Protein AF-A0AAV6TMV3-F1 (afdb_monomer_lite)

Organism: NCBI:txid931172

pLDDT: mean 81.58, std 11.7, range [36.28, 93.38]

Foldseek 3Di:
DDPDDPPPAYPDAAPPPWDRDHYLQTDEDPQFDDSRSPDGFDWWWFALDDDPLDGDRTPPPDTGTLQLSLLERGQFTHVVTHGRDPDDLDHRQFGQDPVVSDTHGD

Structure (mmCIF, N/CA/C/O backbone):
data_AF-A0AAV6TMV3-F1
#
_entry.id   AF-A0AAV6TMV3-F1
#
loop_
_atom_site.group_PDB
_atom_site.id
_atom_site.type_symbol
_atom_site.label_atom_id
_atom_site.label_alt_id
_atom_site.label_comp_id
_atom_site.label_asym_id
_atom_site.label_entity_id
_atom_site.label_seq_id
_atom_site.pdbx_PDB_ins_code
_atom_site.Cartn_x
_atom_site.Cartn_y
_atom_site.Cartn_z
_atom_site.occupancy
_atom_site.B_iso_or_equiv
_atom_site.auth_seq_id
_atom_site.auth_comp_id
_atom_site.auth_asym_id
_atom_site.auth_atom_id
_atom_site.pdbx_PDB_model_num
ATOM 1 N N . ASN A 1 1 ? -10.238 15.081 43.023 1.00 36.28 1 ASN A N 1
ATOM 2 C CA . ASN A 1 1 ? -11.397 14.463 42.340 1.00 36.28 1 ASN A CA 1
ATOM 3 C C . ASN A 1 1 ? -11.619 15.114 40.986 1.00 36.28 1 ASN A C 1
ATOM 5 O O . ASN A 1 1 ? -12.286 16.135 40.911 1.00 36.28 1 ASN A O 1
ATOM 9 N N . GLN A 1 2 ? -10.999 14.577 39.929 1.00 43.56 2 GLN A N 1
ATOM 10 C CA . GLN A 1 2 ? -11.178 15.087 38.564 1.00 43.56 2 GLN A CA 1
ATOM 11 C C . GLN A 1 2 ? -12.524 14.614 38.011 1.00 43.56 2 GLN A C 1
ATOM 13 O O . GLN A 1 2 ? -12.661 13.519 37.470 1.00 43.56 2 GLN A O 1
ATOM 18 N N . VAL A 1 3 ? -13.521 15.468 38.205 1.00 47.53 3 VAL A N 1
ATOM 19 C CA . VAL A 1 3 ? -14.823 15.429 37.549 1.00 47.53 3 VAL A CA 1
ATOM 20 C C . VAL A 1 3 ? -14.617 15.526 36.028 1.00 47.53 3 VAL A C 1
ATOM 22 O O . VAL A 1 3 ? -14.057 16.505 35.547 1.00 47.53 3 VAL A O 1
ATOM 25 N N . GLY A 1 4 ? -15.076 14.514 35.279 1.00 43.75 4 GLY A N 1
ATOM 26 C CA . GLY A 1 4 ? -15.487 14.688 33.878 1.00 43.75 4 GLY A CA 1
ATOM 27 C C . GLY A 1 4 ? -14.479 14.389 32.759 1.00 43.75 4 GLY A C 1
ATOM 28 O O . GLY A 1 4 ? -14.313 15.206 31.860 1.00 43.75 4 GLY A O 1
ATOM 29 N N . LYS A 1 5 ? -13.882 13.188 32.701 1.00 49.75 5 LYS A N 1
ATOM 30 C CA . LYS A 1 5 ? -13.396 12.657 31.410 1.00 49.75 5 LYS A CA 1
ATOM 31 C C . LYS A 1 5 ? -14.612 12.159 30.623 1.00 49.75 5 LYS A C 1
ATOM 33 O O . LYS A 1 5 ? -15.043 11.025 30.821 1.00 49.75 5 LYS A O 1
ATOM 38 N N . ILE A 1 6 ? -15.159 12.963 29.712 1.00 58.03 6 ILE A N 1
ATOM 39 C CA . ILE A 1 6 ? -16.000 12.415 28.635 1.00 58.03 6 ILE A CA 1
ATOM 40 C C . ILE A 1 6 ? -15.034 11.681 27.698 1.00 58.03 6 ILE A C 1
ATOM 42 O O . ILE A 1 6 ? -14.457 12.242 26.770 1.00 58.03 6 ILE A O 1
ATOM 46 N N . LYS A 1 7 ? -14.730 10.435 28.066 1.00 50.91 7 LYS A 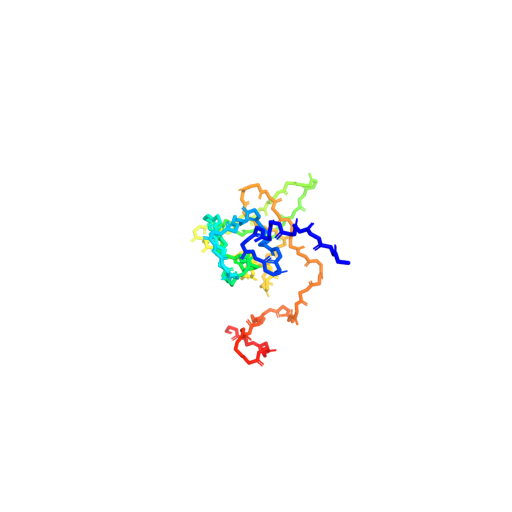N 1
ATOM 47 C CA . LYS A 1 7 ? -13.713 9.578 27.457 1.00 50.91 7 LYS A CA 1
ATOM 48 C C . LYS A 1 7 ? -14.275 9.076 26.125 1.00 50.91 7 LYS A C 1
ATOM 50 O O . LYS A 1 7 ? -14.977 8.072 26.079 1.00 50.91 7 LYS A O 1
ATOM 55 N N . GLY A 1 8 ? -14.028 9.831 25.058 1.00 54.38 8 GLY A N 1
ATOM 56 C CA . GLY A 1 8 ? -14.438 9.503 23.694 1.00 54.38 8 GLY A CA 1
ATOM 57 C C . GLY A 1 8 ? -13.820 8.191 23.200 1.00 54.38 8 GLY A C 1
ATOM 58 O O . GLY A 1 8 ? -12.739 8.179 22.626 1.00 54.38 8 GLY A O 1
ATOM 59 N N . LEU A 1 9 ? -14.552 7.106 23.437 1.00 68.88 9 LEU A N 1
ATOM 60 C CA . LEU A 1 9 ? -14.561 5.799 22.781 1.00 68.88 9 LEU A CA 1
ATOM 61 C C . LEU A 1 9 ? -13.272 4.929 22.735 1.00 68.88 9 LEU A C 1
ATOM 63 O O . LEU A 1 9 ? -13.433 3.746 22.965 1.00 68.88 9 LEU A O 1
ATOM 67 N N . CYS A 1 10 ? -12.031 5.380 22.507 1.00 76.44 10 CYS A N 1
ATOM 68 C CA . CYS A 1 10 ? -10.867 4.459 22.369 1.00 76.44 10 CYS A CA 1
ATOM 69 C C . CYS A 1 10 ? -9.775 4.746 23.411 1.00 76.44 10 CYS A C 1
ATOM 71 O O . CYS A 1 10 ? -9.467 5.910 23.671 1.00 76.44 10 CYS A O 1
ATOM 73 N N . GLN A 1 11 ? -9.169 3.708 24.006 1.00 80.69 11 GLN A N 1
ATOM 74 C CA . GLN A 1 11 ? -8.037 3.873 24.926 1.00 80.69 11 GLN A CA 1
ATOM 75 C C . GLN A 1 11 ? -6.764 4.282 24.176 1.00 80.69 11 GLN A C 1
ATOM 77 O O . GLN A 1 11 ? -6.027 5.150 24.645 1.00 80.69 11 GLN A O 1
ATOM 82 N N . GLU A 1 12 ? -6.547 3.703 22.994 1.00 85.00 12 GLU A N 1
ATOM 83 C CA . GLU A 1 12 ? -5.505 4.102 22.048 1.00 85.00 12 GLU A CA 1
ATOM 84 C C . GLU A 1 12 ? -6.124 4.728 20.787 1.00 85.00 12 GLU A C 1
ATOM 86 O O . GLU A 1 12 ? -7.161 4.263 20.312 1.00 85.00 12 GLU A O 1
ATOM 91 N N . PRO A 1 13 ? -5.503 5.759 20.187 1.00 86.00 13 PRO A N 1
ATOM 92 C CA . PRO A 1 13 ? -6.061 6.411 19.008 1.00 86.00 13 PRO A CA 1
ATOM 93 C C . PRO A 1 13 ? -6.036 5.487 17.782 1.00 86.00 13 PRO A C 1
ATOM 95 O O . PRO A 1 13 ? -5.067 4.753 17.560 1.00 86.00 13 PRO A O 1
ATOM 98 N N . CYS A 1 14 ? -7.075 5.564 16.951 1.00 90.31 14 CYS A N 1
ATOM 99 C CA . CYS A 1 14 ? -7.084 4.946 15.626 1.00 90.31 14 CYS A CA 1
ATOM 100 C C . CYS A 1 14 ? -6.049 5.634 14.713 1.00 90.31 14 CYS A C 1
ATOM 102 O O . CYS A 1 14 ? -5.888 6.853 14.754 1.00 90.31 14 CYS A O 1
ATOM 104 N N . LEU A 1 15 ? -5.345 4.858 13.895 1.00 90.81 15 LEU A N 1
ATOM 105 C CA . LEU A 1 15 ? -4.322 5.301 12.947 1.00 90.81 15 LEU A CA 1
ATOM 106 C C . LEU A 1 15 ? -4.913 5.493 11.543 1.00 90.81 15 LEU A C 1
ATOM 108 O O . LEU A 1 15 ? -6.063 5.136 11.286 1.00 90.81 15 LEU A O 1
ATOM 112 N N . ASN A 1 16 ? -4.120 6.067 10.631 1.00 90.06 16 ASN A N 1
ATOM 113 C CA . ASN A 1 16 ? -4.436 6.187 9.200 1.00 90.06 16 ASN A CA 1
ATOM 114 C C . ASN A 1 16 ? -5.828 6.790 8.899 1.00 90.06 16 ASN A C 1
ATOM 116 O O . ASN A 1 16 ? -6.524 6.365 7.979 1.00 90.06 16 ASN A O 1
ATOM 120 N N . GLY A 1 17 ? -6.256 7.771 9.702 1.00 87.19 17 GLY A N 1
ATOM 121 C CA . GLY A 1 17 ? -7.549 8.446 9.533 1.00 87.19 17 GLY A CA 1
ATOM 122 C C . GLY A 1 17 ? -8.766 7.646 10.013 1.00 87.19 17 GLY A C 1
ATOM 123 O O . GLY A 1 17 ? -9.897 8.038 9.735 1.00 87.19 17 GLY A O 1
ATOM 124 N N . GLY A 1 18 ? -8.564 6.535 10.729 1.00 90.62 18 GLY A N 1
ATOM 125 C CA . GLY A 1 18 ? -9.651 5.782 11.349 1.00 90.62 18 GLY A CA 1
ATOM 126 C C . GLY A 1 18 ? -10.411 6.609 12.392 1.00 90.62 18 GLY A C 1
ATOM 127 O O . GLY A 1 18 ? -9.828 7.421 13.112 1.00 90.62 18 GLY A O 1
ATOM 128 N N . ARG A 1 19 ? -11.723 6.383 12.505 1.00 89.56 19 ARG A N 1
ATOM 129 C CA . ARG A 1 19 ? -12.580 7.052 13.493 1.00 89.56 19 ARG A CA 1
ATOM 130 C C . ARG A 1 19 ? -12.942 6.095 14.611 1.00 89.56 19 ARG A C 1
ATOM 132 O O . ARG A 1 19 ? -13.397 4.984 14.354 1.00 89.56 19 ARG A O 1
ATOM 139 N N . CYS A 1 20 ? -12.807 6.539 15.851 1.00 89.38 20 CYS A N 1
ATOM 140 C CA . CYS A 1 20 ? -13.253 5.732 16.971 1.00 89.38 20 CYS A CA 1
ATOM 141 C C . CYS A 1 20 ? -14.792 5.682 17.015 1.00 89.38 20 CYS A C 1
ATOM 143 O O . CYS A 1 20 ? -15.447 6.725 17.008 1.00 89.38 20 CYS A O 1
ATOM 145 N N . ILE A 1 21 ? -15.361 4.472 17.016 1.00 88.19 21 ILE A N 1
ATOM 146 C CA . ILE A 1 21 ? -16.817 4.219 16.993 1.00 88.19 21 ILE A CA 1
ATOM 147 C C . ILE A 1 21 ? -17.320 3.404 18.197 1.00 88.19 21 ILE A C 1
ATOM 149 O O . ILE A 1 21 ? -18.521 3.189 18.329 1.00 88.19 21 ILE A O 1
ATOM 153 N N . GLY A 1 22 ? -16.426 2.969 19.087 1.00 81.94 22 GLY A N 1
ATOM 154 C CA . GLY A 1 22 ? -16.764 2.357 20.372 1.00 81.94 22 GLY A CA 1
ATOM 155 C C . GLY A 1 22 ? -15.514 2.062 21.211 1.00 81.94 22 GLY A C 1
ATOM 156 O O . GLY A 1 22 ? -14.416 2.310 20.712 1.00 81.94 22 GLY A O 1
ATOM 157 N N . PRO A 1 23 ? -15.679 1.509 22.432 1.00 81.25 23 PRO A N 1
ATOM 158 C CA . PRO A 1 23 ? -14.597 0.993 23.283 1.00 81.25 23 PRO A CA 1
ATOM 159 C C . PRO A 1 23 ? -13.586 0.164 22.488 1.00 81.25 23 PRO A C 1
ATOM 161 O O . PRO A 1 23 ? -13.923 -0.918 22.012 1.00 81.25 23 PRO A O 1
ATOM 164 N N . ASP A 1 24 ? -12.385 0.714 22.291 1.00 77.75 24 ASP A N 1
ATOM 165 C CA . ASP A 1 24 ? -11.278 0.120 21.518 1.00 77.75 24 ASP A CA 1
ATOM 166 C C . ASP A 1 24 ? -11.681 -0.398 20.127 1.00 77.75 24 ASP A C 1
ATOM 168 O O . ASP A 1 24 ? -11.106 -1.347 19.587 1.00 77.75 24 ASP A O 1
ATOM 172 N N . ARG A 1 25 ? -12.689 0.249 19.530 1.00 84.31 25 ARG A N 1
ATOM 173 C CA . ARG A 1 25 ? -13.236 -0.104 18.224 1.00 84.31 25 ARG A CA 1
ATOM 174 C C . ARG A 1 25 ? -13.090 1.056 17.252 1.00 84.31 25 ARG A C 1
ATOM 176 O O . ARG A 1 25 ? -13.777 2.076 17.354 1.00 84.31 25 ARG A O 1
ATOM 183 N N . CYS A 1 26 ? -12.250 0.841 16.247 1.00 90.75 26 CYS A N 1
ATOM 184 C CA . CYS A 1 26 ? -12.014 1.779 15.160 1.00 90.75 26 CYS A CA 1
ATOM 185 C C . CYS A 1 26 ? -12.815 1.414 13.902 1.00 90.75 26 CYS A C 1
ATOM 187 O O . CYS A 1 26 ? -12.847 0.262 13.474 1.00 90.75 26 CYS A O 1
ATOM 189 N N . ALA A 1 27 ? -13.439 2.415 13.285 1.00 91.06 27 ALA A N 1
ATOM 190 C CA . ALA A 1 27 ? -13.912 2.359 11.910 1.00 91.06 27 ALA A CA 1
ATOM 191 C C . ALA A 1 27 ? -12.783 2.831 10.992 1.00 91.06 27 ALA A C 1
ATOM 193 O O . ALA A 1 27 ? -12.402 4.003 11.025 1.00 91.06 27 ALA A O 1
ATOM 194 N N . CYS A 1 28 ? -12.237 1.915 10.199 1.00 93.12 28 CYS A N 1
ATOM 195 C CA . CYS A 1 28 ? -11.123 2.203 9.306 1.00 93.12 28 CYS A CA 1
ATOM 196 C C . CYS A 1 28 ? -11.597 2.755 7.966 1.00 93.12 28 CYS A C 1
ATOM 198 O O . CYS A 1 28 ? -12.638 2.354 7.444 1.00 93.12 28 CYS A O 1
ATOM 200 N N . VAL A 1 29 ? -10.799 3.656 7.400 1.00 93.38 29 VAL A N 1
ATOM 201 C CA . VAL A 1 29 ? -10.970 4.102 6.017 1.00 93.38 29 VAL A CA 1
ATOM 202 C C . VAL A 1 29 ? -10.673 2.929 5.079 1.00 93.38 29 VAL A C 1
ATOM 204 O O . VAL A 1 29 ? -9.888 2.036 5.415 1.00 93.38 29 VAL A O 1
ATOM 207 N N . TYR A 1 30 ? -11.308 2.920 3.905 1.00 90.00 30 TYR A N 1
ATOM 208 C CA . TYR A 1 30 ? -11.036 1.925 2.870 1.00 90.00 30 TYR A CA 1
ATOM 209 C C . TYR A 1 30 ? -9.528 1.805 2.612 1.00 90.00 30 TYR A C 1
ATOM 211 O O . TYR A 1 30 ? -8.837 2.812 2.451 1.00 90.00 30 TYR A O 1
ATOM 219 N N . GLY A 1 31 ? -9.024 0.570 2.598 1.00 88.06 31 GLY A N 1
ATOM 220 C CA . GLY A 1 31 ? -7.595 0.296 2.472 1.00 88.06 31 GLY A CA 1
ATOM 221 C C . GLY A 1 31 ? -6.825 0.112 3.780 1.00 88.06 31 GLY A C 1
ATOM 222 O O . GLY A 1 31 ? -5.682 -0.332 3.733 1.00 88.06 31 GLY A O 1
ATOM 223 N N . PHE A 1 32 ? -7.431 0.376 4.942 1.00 91.56 32 PHE A N 1
ATOM 224 C CA . PHE A 1 32 ? -6.807 0.140 6.247 1.00 91.56 32 PHE A CA 1
ATOM 225 C C . PHE A 1 32 ? -7.610 -0.830 7.110 1.00 91.56 32 PHE A C 1
ATOM 227 O O . PHE A 1 32 ? -8.840 -0.851 7.096 1.00 91.56 32 PHE A O 1
ATOM 234 N N . THR A 1 33 ? -6.909 -1.660 7.873 1.00 89.88 33 THR A N 1
ATOM 235 C CA . THR A 1 33 ? -7.497 -2.682 8.744 1.00 89.88 33 THR A CA 1
ATOM 236 C C . THR A 1 33 ? -6.640 -2.886 9.997 1.00 89.88 33 THR A C 1
ATOM 238 O O . THR A 1 33 ? -5.604 -2.245 10.158 1.00 89.88 33 THR A O 1
ATOM 241 N N . GLY A 1 34 ? -7.065 -3.772 10.894 1.00 88.25 34 GLY A N 1
ATOM 242 C CA . GLY A 1 34 ? -6.484 -3.937 12.229 1.00 88.25 34 GLY A CA 1
ATOM 243 C C . GLY A 1 34 ? -7.337 -3.273 13.307 1.00 88.25 34 GLY A C 1
ATOM 244 O O . GLY A 1 34 ? -8.309 -2.579 13.001 1.00 88.25 34 GLY A O 1
ATOM 245 N N . ARG A 1 35 ? -7.003 -3.506 14.582 1.00 87.62 35 ARG A N 1
ATOM 246 C CA . ARG A 1 35 ? -7.805 -2.978 15.706 1.00 87.62 35 ARG A CA 1
ATOM 247 C C . ARG A 1 35 ? -7.791 -1.455 15.743 1.00 87.62 35 ARG A C 1
ATOM 249 O O . ARG A 1 35 ? -8.773 -0.837 16.141 1.00 87.62 35 ARG A O 1
ATOM 256 N N . ARG A 1 36 ? -6.684 -0.871 15.296 1.00 89.69 36 ARG A N 1
ATOM 257 C CA . ARG A 1 36 ? -6.422 0.560 15.254 1.00 89.69 36 ARG A CA 1
ATOM 258 C C . ARG A 1 36 ? -6.217 1.059 13.825 1.00 89.69 36 ARG A C 1
ATOM 260 O O . ARG A 1 36 ? -5.711 2.159 13.664 1.00 89.69 36 ARG A O 1
ATOM 267 N N . CYS A 1 37 ? -6.612 0.312 12.791 1.00 92.06 37 CYS A N 1
ATOM 268 C CA . CYS A 1 37 ? -6.386 0.677 11.383 1.00 92.06 37 CYS A CA 1
ATOM 269 C C . CYS A 1 37 ? -4.899 0.812 11.006 1.00 92.06 37 CYS A C 1
ATOM 271 O O . CYS A 1 37 ? -4.536 1.570 10.111 1.00 92.06 37 CYS A O 1
ATOM 273 N N . GLU A 1 38 ? -4.031 0.090 11.706 1.00 88.56 38 GLU A N 1
ATOM 274 C CA . GLU A 1 38 ? -2.578 0.102 11.559 1.00 88.56 38 GLU A CA 1
ATOM 275 C C . GLU A 1 38 ? -2.084 -0.578 10.274 1.00 88.56 38 GLU A C 1
ATOM 277 O O . GLU A 1 38 ? -0.994 -0.270 9.795 1.00 88.56 38 GLU A O 1
ATOM 282 N N . ARG A 1 39 ? -2.873 -1.495 9.703 1.00 86.31 39 ARG A N 1
ATOM 283 C CA . ARG A 1 39 ? -2.454 -2.343 8.585 1.00 86.31 39 ARG A CA 1
ATOM 284 C C . ARG A 1 39 ? -2.993 -1.816 7.261 1.00 86.31 39 ARG A C 1
ATOM 286 O O . ARG A 1 39 ? -4.201 -1.820 7.034 1.00 86.31 39 ARG A O 1
ATOM 293 N N . ASP A 1 40 ? -2.082 -1.419 6.383 1.00 88.25 40 ASP A N 1
ATOM 294 C CA . ASP A 1 40 ? -2.374 -0.973 5.020 1.00 88.25 40 ASP A CA 1
ATOM 295 C C . ASP A 1 40 ? -2.550 -2.190 4.094 1.00 88.25 40 ASP A C 1
ATOM 297 O O . ASP A 1 40 ? -1.611 -2.955 3.872 1.00 88.25 40 ASP A O 1
ATOM 301 N N . TYR A 1 41 ? -3.766 -2.394 3.585 1.00 88.06 41 TYR A N 1
ATOM 302 C CA . TYR A 1 41 ? -4.084 -3.414 2.580 1.00 88.06 41 TYR A CA 1
ATOM 303 C C . TYR A 1 41 ? -4.439 -2.804 1.224 1.00 88.06 41 TYR A C 1
ATOM 305 O O . TYR A 1 41 ? -4.896 -3.529 0.338 1.00 88.06 41 TYR A O 1
ATOM 313 N N . ARG A 1 42 ? -4.243 -1.491 1.036 1.00 90.44 42 ARG A N 1
ATOM 314 C CA . ARG A 1 42 ? -4.493 -0.859 -0.258 1.00 90.44 42 ARG A CA 1
ATOM 315 C C . ARG A 1 42 ? -3.695 -1.590 -1.333 1.00 90.44 42 ARG A C 1
ATOM 317 O O . ARG A 1 42 ? -2.531 -1.947 -1.139 1.00 90.44 42 ARG A O 1
ATOM 324 N N . THR A 1 43 ? -4.340 -1.813 -2.468 1.00 89.31 43 THR A N 1
ATOM 325 C CA . THR A 1 43 ? -3.753 -2.440 -3.650 1.00 89.31 43 THR A CA 1
ATOM 326 C C . THR A 1 43 ? -3.560 -1.377 -4.727 1.00 89.31 43 THR A C 1
ATOM 328 O O . THR A 1 43 ? -4.353 -0.446 -4.851 1.00 89.31 43 THR A O 1
ATOM 331 N N . GLY A 1 44 ? -2.446 -1.449 -5.448 1.00 90.25 44 GLY A N 1
ATOM 332 C CA . GLY A 1 44 ? -2.046 -0.387 -6.363 1.00 90.25 44 GLY A CA 1
ATOM 333 C C . GLY A 1 44 ? -0.887 -0.784 -7.275 1.00 90.25 44 GLY A C 1
ATOM 334 O O . GLY A 1 44 ? -0.340 -1.885 -7.142 1.00 90.25 44 GLY A O 1
ATOM 335 N N . PRO A 1 45 ? -0.525 0.100 -8.220 1.00 90.56 45 PRO A N 1
ATOM 336 C CA . PRO A 1 45 ? 0.590 -0.120 -9.128 1.00 90.56 45 PRO A CA 1
ATOM 337 C C . PRO A 1 45 ? 1.920 -0.147 -8.375 1.00 90.56 45 PRO A C 1
ATOM 339 O O . PRO A 1 45 ? 2.185 0.704 -7.527 1.00 90.56 45 PRO A O 1
ATOM 342 N N . CYS A 1 46 ? 2.773 -1.110 -8.716 1.00 90.75 46 CYS A N 1
ATOM 343 C CA . CYS A 1 46 ? 4.138 -1.180 -8.208 1.00 90.75 46 CYS A CA 1
ATOM 344 C C . CYS A 1 46 ? 5.120 -0.578 -9.210 1.00 90.75 46 CYS A C 1
ATOM 346 O O . CYS A 1 46 ? 5.046 -0.873 -10.405 1.00 90.75 46 CYS A O 1
ATOM 348 N N . PHE A 1 47 ? 6.060 0.230 -8.727 1.00 91.88 47 PHE A N 1
ATOM 349 C CA . PHE A 1 47 ? 7.056 0.906 -9.547 1.00 91.88 47 PHE A CA 1
ATOM 350 C C . PHE A 1 47 ? 8.457 0.449 -9.180 1.00 91.88 47 PHE A C 1
ATOM 352 O O . PHE A 1 47 ? 8.856 0.465 -8.015 1.00 91.88 47 PHE A O 1
ATOM 359 N N . ARG A 1 48 ? 9.235 0.088 -10.201 1.00 90.19 48 ARG A N 1
ATOM 360 C CA . ARG A 1 48 ? 10.620 -0.372 -10.034 1.00 90.19 48 ARG A CA 1
A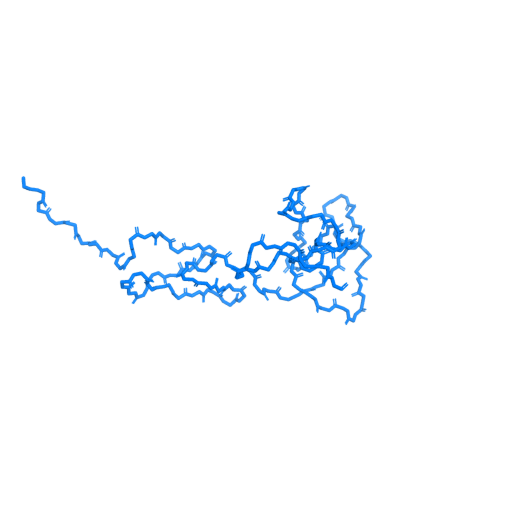TOM 361 C C . ARG A 1 48 ? 11.655 0.755 -10.078 1.00 90.19 48 ARG A C 1
ATOM 363 O O . ARG A 1 48 ? 12.834 0.507 -9.845 1.00 90.19 48 ARG A O 1
ATOM 370 N N . ARG A 1 49 ? 11.248 1.983 -10.431 1.00 89.06 49 ARG A N 1
ATOM 371 C CA . ARG A 1 49 ? 12.117 3.169 -10.508 1.00 89.06 49 ARG A CA 1
ATOM 372 C C . ARG A 1 49 ? 11.387 4.411 -9.998 1.00 89.06 49 ARG A C 1
ATOM 374 O O . ARG A 1 49 ? 10.197 4.580 -10.233 1.00 89.06 49 ARG A O 1
ATOM 381 N N . VAL A 1 50 ? 12.131 5.316 -9.369 1.00 89.00 50 VAL A N 1
ATOM 382 C CA . VAL A 1 50 ? 11.678 6.676 -9.046 1.00 89.00 50 VAL A CA 1
ATOM 383 C C . VAL A 1 50 ? 12.657 7.656 -9.687 1.00 89.00 50 VAL A C 1
ATOM 385 O O . VAL A 1 50 ? 13.869 7.474 -9.588 1.00 89.00 50 VAL A O 1
ATOM 388 N N . ARG A 1 51 ? 12.144 8.680 -10.375 1.00 86.94 51 ARG A N 1
ATOM 389 C CA . ARG A 1 51 ? 12.929 9.771 -10.973 1.00 86.94 51 ARG A CA 1
ATOM 390 C C . ARG A 1 51 ? 12.303 11.105 -10.580 1.00 86.94 51 ARG A C 1
ATOM 392 O O . ARG A 1 51 ? 11.157 11.343 -10.928 1.00 86.94 51 ARG A O 1
ATOM 399 N N . ASN A 1 52 ? 13.045 11.973 -9.886 1.00 78.56 52 ASN A N 1
ATOM 400 C CA . ASN A 1 52 ? 12.591 13.314 -9.481 1.00 78.56 52 ASN A CA 1
ATOM 401 C C . ASN A 1 52 ? 11.185 13.329 -8.843 1.00 78.56 52 ASN A C 1
ATOM 403 O O . ASN A 1 52 ? 10.344 14.110 -9.265 1.00 78.56 52 ASN A O 1
ATOM 407 N N . GLN A 1 53 ? 10.918 12.452 -7.863 1.00 76.50 53 GLN A N 1
ATOM 408 C CA . GLN A 1 53 ? 9.600 12.280 -7.207 1.00 76.50 53 GLN A CA 1
ATOM 409 C C . GLN A 1 53 ? 8.498 11.653 -8.089 1.00 76.50 53 GLN A C 1
ATOM 411 O O . GLN A 1 53 ? 7.398 11.400 -7.605 1.00 76.50 53 GLN A O 1
ATOM 416 N N . PHE A 1 54 ? 8.783 11.329 -9.354 1.00 84.31 54 PHE A N 1
ATOM 417 C CA . PHE A 1 54 ? 7.863 10.609 -10.230 1.00 84.31 54 PHE A CA 1
ATOM 418 C C . PHE A 1 54 ? 8.149 9.107 -10.227 1.00 84.31 54 PHE A C 1
ATOM 420 O O . PHE A 1 54 ? 9.273 8.650 -10.461 1.00 84.31 54 PHE A O 1
ATOM 427 N N . CYS A 1 55 ? 7.096 8.334 -9.991 1.00 87.19 55 CYS A N 1
ATOM 428 C CA . CYS A 1 55 ? 7.083 6.886 -10.110 1.00 87.19 55 CYS A CA 1
ATOM 429 C C . CYS A 1 55 ? 7.181 6.469 -11.585 1.00 87.19 55 CYS A C 1
ATOM 431 O O . CYS A 1 55 ? 6.379 6.897 -12.413 1.00 87.19 55 CYS A O 1
ATOM 433 N N . ALA A 1 56 ? 8.157 5.625 -11.923 1.00 86.25 56 ALA A N 1
ATOM 434 C CA . ALA A 1 56 ? 8.404 5.164 -13.285 1.00 86.25 56 ALA A CA 1
ATOM 435 C C . ALA A 1 56 ? 8.654 3.650 -13.340 1.00 86.25 56 ALA A C 1
ATOM 437 O O . ALA A 1 56 ? 9.080 3.014 -12.375 1.00 86.25 56 ALA A O 1
ATOM 438 N N . GLY A 1 57 ? 8.416 3.051 -14.508 1.00 85.31 57 GLY A N 1
ATOM 439 C CA . GLY A 1 57 ? 8.554 1.603 -14.678 1.00 85.31 57 GLY A CA 1
ATOM 440 C C . GLY A 1 57 ? 7.524 0.835 -13.852 1.00 85.31 57 GLY A C 1
ATOM 441 O O . GLY A 1 57 ? 7.894 -0.047 -13.076 1.00 85.31 57 GLY A O 1
ATOM 442 N N . GLN A 1 58 ? 6.255 1.221 -14.001 1.00 84.06 58 GLN A N 1
ATOM 443 C CA . GLN A 1 58 ? 5.120 0.479 -13.466 1.00 84.06 58 GLN A CA 1
ATOM 444 C C . GLN A 1 58 ? 5.145 -0.959 -13.990 1.00 84.06 58 GLN A C 1
ATOM 446 O O . GLN A 1 58 ? 5.324 -1.173 -15.190 1.00 84.06 58 GLN A O 1
ATOM 451 N N . LEU A 1 59 ? 4.926 -1.936 -13.111 1.00 80.69 59 LEU A N 1
ATOM 452 C CA . LEU A 1 59 ? 4.642 -3.305 -13.528 1.00 80.69 59 LEU A CA 1
ATOM 453 C C . LEU A 1 59 ? 3.185 -3.363 -14.010 1.00 80.69 59 LEU A C 1
ATOM 455 O O . LEU A 1 59 ? 2.248 -3.389 -13.211 1.00 80.69 59 LEU A O 1
ATOM 459 N N . THR A 1 60 ? 2.986 -3.304 -15.326 1.00 78.50 60 THR A N 1
ATOM 460 C CA . THR A 1 60 ? 1.658 -3.367 -15.946 1.00 78.50 60 THR A CA 1
ATOM 461 C C . THR A 1 60 ? 0.989 -4.708 -15.641 1.00 78.50 60 THR A C 1
ATOM 463 O O . THR A 1 60 ? 1.624 -5.757 -15.691 1.00 78.50 60 THR A O 1
ATOM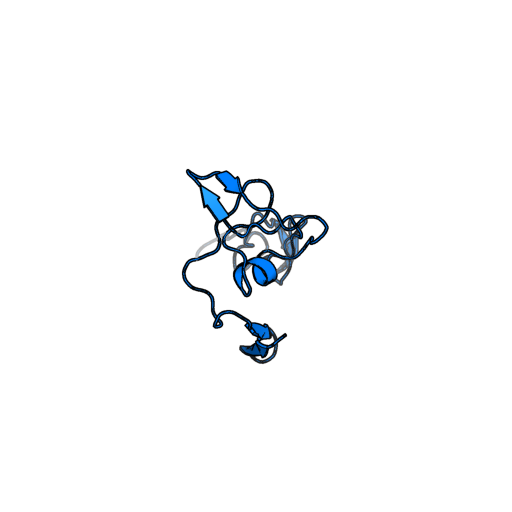 466 N N . GLY A 1 61 ? -0.295 -4.674 -15.273 1.00 78.88 61 GLY A N 1
ATOM 467 C CA . GLY A 1 61 ? -1.063 -5.871 -14.905 1.00 78.88 61 GLY A CA 1
ATOM 468 C C . GLY A 1 61 ? -0.797 -6.420 -13.497 1.00 78.88 61 GLY A C 1
ATOM 469 O O . GLY A 1 61 ? -1.532 -7.295 -13.051 1.00 78.88 61 GLY A O 1
ATOM 470 N N . VAL A 1 62 ? 0.188 -5.889 -12.763 1.00 79.94 62 VAL A N 1
ATOM 471 C CA . VAL A 1 62 ? 0.471 -6.295 -11.380 1.00 79.94 62 VAL A CA 1
ATOM 472 C C . VAL A 1 62 ? -0.080 -5.247 -10.421 1.00 79.94 62 VAL A C 1
ATOM 474 O O . VAL A 1 62 ? 0.527 -4.197 -10.197 1.00 79.94 62 VAL A O 1
ATOM 477 N N . VAL A 1 63 ? -1.237 -5.544 -9.832 1.00 85.06 63 VAL A N 1
ATOM 478 C CA . VAL A 1 63 ? -1.778 -4.782 -8.704 1.00 85.06 63 VAL A CA 1
ATOM 479 C C . VAL A 1 63 ? -1.447 -5.550 -7.432 1.00 85.06 63 VAL A C 1
ATOM 481 O O . VAL A 1 63 ? -1.882 -6.683 -7.246 1.00 85.06 63 VAL A O 1
ATOM 484 N N . CYS A 1 64 ? -0.653 -4.946 -6.557 1.00 87.88 64 CYS A N 1
ATOM 485 C CA . CYS A 1 64 ? -0.217 -5.573 -5.312 1.00 87.88 64 CYS A CA 1
ATOM 486 C C . CYS A 1 64 ? -0.318 -4.593 -4.145 1.00 87.88 64 CYS A C 1
ATOM 488 O O . CYS A 1 64 ? -0.580 -3.407 -4.347 1.00 87.88 64 CYS A O 1
ATOM 490 N N . THR A 1 65 ? -0.152 -5.079 -2.916 1.00 89.25 65 THR A N 1
ATOM 491 C CA . THR A 1 65 ? -0.099 -4.211 -1.734 1.00 89.25 65 THR A CA 1
ATOM 492 C C . THR A 1 65 ? 1.234 -3.471 -1.659 1.00 89.25 65 THR A C 1
ATOM 494 O O . THR A 1 65 ? 2.249 -3.948 -2.176 1.00 89.25 65 THR A O 1
ATOM 497 N N . ARG A 1 66 ? 1.261 -2.323 -0.967 1.00 88.31 66 ARG A N 1
ATOM 498 C CA . ARG A 1 66 ? 2.506 -1.575 -0.715 1.00 88.31 66 ARG A CA 1
ATOM 499 C C . ARG A 1 66 ? 3.574 -2.461 -0.082 1.00 88.31 66 ARG A C 1
ATOM 501 O O . ARG A 1 66 ? 4.720 -2.456 -0.519 1.00 88.31 66 ARG A O 1
ATOM 508 N N . GLN A 1 67 ? 3.164 -3.267 0.899 1.00 84.38 67 GLN A N 1
ATOM 509 C CA . GLN A 1 67 ? 4.030 -4.224 1.582 1.00 84.38 67 GLN A CA 1
ATOM 510 C C . GLN A 1 67 ? 4.689 -5.184 0.585 1.00 84.38 67 GLN A C 1
ATOM 512 O O . GLN A 1 67 ? 5.899 -5.357 0.630 1.00 84.38 67 GLN A O 1
ATOM 517 N N . LEU A 1 68 ? 3.914 -5.755 -0.344 1.00 85.62 68 LEU A N 1
ATOM 518 C CA . LEU A 1 68 ? 4.410 -6.709 -1.336 1.00 85.62 68 LEU A CA 1
ATOM 519 C C . LEU A 1 68 ? 5.364 -6.057 -2.346 1.00 85.62 68 LEU A C 1
ATOM 521 O O . LEU A 1 68 ? 6.434 -6.592 -2.636 1.00 85.62 68 LEU A O 1
ATOM 525 N N . CYS A 1 69 ? 4.992 -4.882 -2.856 1.00 88.75 69 CYS A N 1
ATOM 526 C CA . CYS A 1 69 ? 5.816 -4.126 -3.795 1.00 88.75 69 CYS A CA 1
ATOM 527 C C . CYS A 1 69 ? 7.173 -3.768 -3.173 1.00 88.75 69 CYS A C 1
ATOM 529 O O . CYS A 1 69 ? 8.218 -4.072 -3.746 1.00 88.75 69 CYS A O 1
ATOM 531 N N . CYS A 1 70 ? 7.161 -3.196 -1.968 1.00 87.81 70 CYS A N 1
ATOM 532 C CA . CYS A 1 70 ? 8.371 -2.761 -1.274 1.00 87.81 70 CYS A CA 1
ATOM 533 C C . CYS A 1 70 ? 9.207 -3.918 -0.711 1.00 87.81 70 CYS A C 1
ATOM 535 O O . CYS A 1 70 ? 10.417 -3.772 -0.560 1.00 87.81 70 CYS A O 1
ATOM 537 N N . ALA A 1 71 ? 8.586 -5.061 -0.399 1.00 86.44 71 ALA A N 1
ATOM 538 C CA . ALA A 1 71 ? 9.298 -6.247 0.072 1.00 86.44 71 ALA A CA 1
ATOM 539 C C . ALA A 1 71 ? 10.039 -6.974 -1.054 1.00 86.44 71 ALA A C 1
ATOM 541 O O . ALA A 1 71 ? 10.920 -7.772 -0.770 1.00 86.44 71 ALA A O 1
ATOM 542 N N . THR A 1 72 ? 9.701 -6.732 -2.322 1.00 85.25 72 THR A N 1
ATOM 543 C CA . THR A 1 72 ? 10.288 -7.446 -3.464 1.00 85.25 72 THR A CA 1
ATOM 544 C C . THR A 1 72 ? 11.250 -6.559 -4.253 1.00 85.25 72 THR A C 1
ATOM 546 O O . THR A 1 72 ? 12.377 -6.311 -3.828 1.00 85.25 72 THR A O 1
ATOM 549 N N . VAL A 1 73 ? 10.817 -6.093 -5.423 1.00 84.44 73 VAL A N 1
ATOM 550 C CA . VAL A 1 73 ? 11.621 -5.348 -6.401 1.00 84.44 73 VAL A 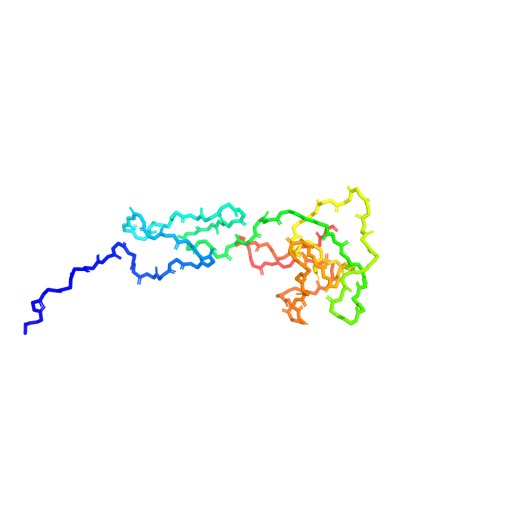CA 1
ATOM 551 C C . VAL A 1 73 ? 11.174 -3.893 -6.540 1.00 84.44 73 VAL A C 1
ATOM 553 O O . VAL A 1 73 ? 11.805 -3.115 -7.257 1.00 84.44 73 VAL A O 1
ATOM 556 N N . GLY A 1 74 ? 10.067 -3.526 -5.898 1.00 87.62 74 GLY A N 1
ATOM 557 C CA . GLY A 1 74 ? 9.498 -2.192 -5.956 1.00 87.62 74 GLY A CA 1
ATOM 558 C C . GLY A 1 74 ? 10.267 -1.184 -5.111 1.00 87.62 74 GLY A C 1
ATOM 559 O O . GLY A 1 74 ? 10.789 -1.493 -4.043 1.00 87.62 74 GLY A O 1
ATOM 560 N N . VAL A 1 75 ? 10.309 0.052 -5.600 1.00 90.25 75 VAL A N 1
ATOM 561 C CA . VAL A 1 75 ? 10.886 1.216 -4.904 1.00 90.25 75 VAL A CA 1
ATOM 562 C C . VAL A 1 75 ? 9.831 2.267 -4.574 1.00 90.25 75 VAL A C 1
ATOM 564 O O . VAL A 1 75 ? 10.065 3.136 -3.740 1.00 90.25 75 VAL A O 1
ATOM 567 N N . ALA A 1 76 ? 8.669 2.191 -5.217 1.00 91.19 76 ALA A N 1
ATOM 568 C CA . ALA A 1 76 ? 7.517 3.016 -4.911 1.00 91.19 76 ALA A CA 1
ATOM 569 C C . ALA A 1 76 ? 6.230 2.306 -5.331 1.00 91.19 76 ALA A C 1
ATOM 571 O O . ALA A 1 76 ? 6.252 1.356 -6.119 1.00 91.19 76 ALA A O 1
ATOM 572 N N . TRP A 1 77 ? 5.108 2.765 -4.799 1.00 92.06 77 TRP A N 1
ATOM 573 C CA . TRP A 1 77 ? 3.826 2.093 -4.919 1.00 92.06 77 TRP A CA 1
ATOM 574 C C . TRP A 1 77 ? 2.668 3.100 -4.921 1.00 92.06 77 TRP A C 1
ATOM 576 O O . TRP A 1 77 ? 2.731 4.124 -4.247 1.00 92.06 77 TRP A O 1
ATOM 586 N N . GLY A 1 78 ? 1.593 2.783 -5.645 1.00 88.12 78 GLY A N 1
ATOM 587 C CA . GLY A 1 78 ? 0.312 3.483 -5.542 1.00 88.12 78 GLY A CA 1
ATOM 588 C C . GLY A 1 78 ? 0.155 4.736 -6.410 1.00 88.12 78 GLY A C 1
ATOM 589 O O . GLY A 1 78 ? 1.047 5.145 -7.155 1.00 88.12 78 GLY A O 1
ATOM 590 N N . HIS A 1 79 ? -1.037 5.330 -6.320 1.00 80.56 79 HIS A N 1
ATOM 591 C CA . HIS A 1 79 ? -1.345 6.673 -6.807 1.00 80.56 79 HIS A CA 1
ATOM 592 C C . HIS A 1 79 ? -2.045 7.438 -5.659 1.00 80.56 79 HIS A C 1
ATOM 594 O O . HIS A 1 79 ? -3.122 7.026 -5.230 1.00 80.56 79 HIS A O 1
ATOM 600 N N . PRO A 1 80 ? -1.485 8.524 -5.102 1.00 84.94 80 PRO A N 1
ATOM 601 C CA . PRO A 1 80 ? -0.208 9.167 -5.424 1.00 84.94 80 PRO A CA 1
ATOM 602 C C . PRO A 1 80 ? 1.013 8.255 -5.200 1.00 84.94 80 PRO A C 1
ATOM 604 O O . PRO A 1 80 ? 0.927 7.251 -4.507 1.00 84.94 80 PRO A O 1
ATOM 607 N N . CYS A 1 81 ? 2.137 8.596 -5.836 1.00 86.25 81 CYS A N 1
ATOM 608 C CA . CYS A 1 81 ? 3.392 7.841 -5.771 1.00 86.25 81 CYS A CA 1
ATOM 609 C C . CYS A 1 81 ? 3.960 7.842 -4.341 1.00 86.25 81 CYS A C 1
ATOM 611 O O . CYS A 1 81 ? 4.546 8.834 -3.908 1.00 86.25 81 CYS A O 1
ATOM 613 N N . GLU A 1 82 ? 3.805 6.739 -3.609 1.00 89.81 82 GLU A N 1
ATOM 614 C CA . GLU A 1 82 ? 4.359 6.566 -2.265 1.00 89.81 82 GLU A CA 1
ATOM 615 C C . GLU A 1 82 ? 5.691 5.809 -2.356 1.00 89.81 82 GLU A C 1
ATOM 617 O O . GLU A 1 82 ? 5.736 4.650 -2.773 1.00 89.81 82 GLU A O 1
ATOM 622 N N . GLN A 1 83 ? 6.798 6.457 -1.981 1.00 90.50 83 GLN A N 1
ATOM 623 C CA . GLN A 1 83 ? 8.110 5.804 -1.955 1.00 90.50 83 GLN A CA 1
ATOM 624 C C . GLN A 1 83 ? 8.155 4.725 -0.870 1.00 90.50 83 GLN A C 1
ATOM 626 O O . GLN A 1 83 ? 7.636 4.899 0.235 1.00 90.50 83 GLN A O 1
ATOM 631 N N . CYS A 1 84 ? 8.791 3.601 -1.189 1.00 88.69 84 CYS A N 1
ATOM 632 C CA . CYS A 1 84 ? 8.977 2.520 -0.237 1.00 88.69 84 CYS A CA 1
ATOM 633 C C . CYS A 1 84 ? 9.861 2.972 0.935 1.00 88.69 84 CYS A C 1
ATOM 635 O O . CYS A 1 84 ? 10.827 3.709 0.724 1.00 88.69 84 CYS A O 1
ATOM 637 N N . PRO A 1 85 ? 9.566 2.528 2.169 1.00 86.62 85 PRO A N 1
ATOM 638 C CA . PRO A 1 85 ? 10.402 2.857 3.313 1.00 86.62 85 PRO A CA 1
ATOM 639 C C . PRO A 1 85 ? 11.803 2.258 3.138 1.00 86.62 85 PRO A C 1
ATOM 641 O O . PRO A 1 85 ? 11.946 1.110 2.720 1.00 86.62 85 PRO A O 1
ATOM 644 N N . SER A 1 86 ? 12.839 3.018 3.506 1.00 77.38 86 SER A N 1
ATOM 645 C CA . SER A 1 86 ? 14.238 2.569 3.412 1.00 77.38 86 SER A CA 1
ATOM 646 C C . SER A 1 86 ? 14.549 1.378 4.324 1.00 77.38 86 SER A C 1
ATOM 648 O O . SER A 1 86 ? 15.497 0.642 4.066 1.00 77.38 86 SER A O 1
ATOM 650 N N . LYS A 1 87 ? 13.763 1.200 5.394 1.00 74.75 87 LYS A N 1
ATOM 651 C CA . LYS A 1 87 ? 13.887 0.110 6.363 1.00 74.75 87 LYS A CA 1
ATOM 652 C C . LYS A 1 87 ? 12.550 -0.616 6.482 1.00 74.75 87 LYS A C 1
ATOM 654 O O . LYS A 1 87 ? 11.565 -0.027 6.919 1.00 74.75 87 LYS A O 1
ATOM 659 N N . MET A 1 88 ? 12.539 -1.878 6.074 1.00 76.38 88 MET A N 1
ATOM 660 C CA . MET A 1 88 ? 11.439 -2.821 6.285 1.00 76.38 88 MET A CA 1
ATOM 661 C C . MET A 1 88 ? 11.811 -3.775 7.424 1.00 76.38 88 MET A 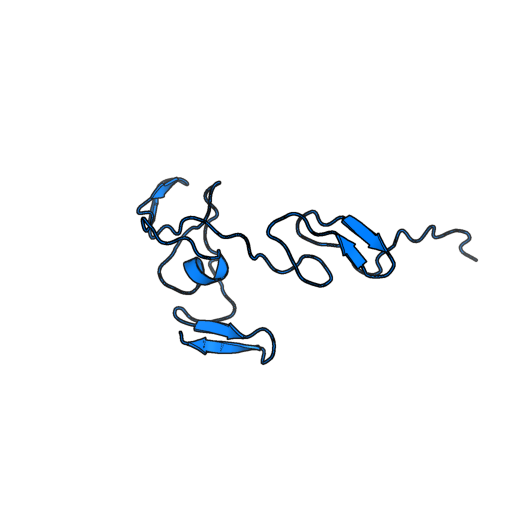C 1
ATOM 663 O O . MET A 1 88 ? 12.985 -3.904 7.767 1.00 76.38 88 MET A O 1
ATOM 667 N N . ASP A 1 89 ? 10.810 -4.436 8.005 1.00 78.25 89 ASP A N 1
ATOM 668 C CA . ASP A 1 89 ? 11.017 -5.405 9.092 1.00 78.25 89 ASP A CA 1
ATOM 669 C C . ASP A 1 89 ? 11.705 -6.697 8.622 1.00 78.25 89 ASP A C 1
ATOM 671 O O . ASP A 1 89 ? 12.306 -7.403 9.426 1.00 78.25 89 ASP A O 1
ATOM 675 N N . CYS A 1 90 ? 11.617 -7.000 7.326 1.00 76.62 90 CYS A N 1
ATOM 676 C CA . CYS A 1 90 ? 12.201 -8.178 6.695 1.00 76.62 90 CYS A CA 1
ATOM 677 C C . CYS A 1 90 ? 13.102 -7.782 5.523 1.00 76.62 90 CYS A C 1
ATOM 679 O O . CYS A 1 90 ? 12.878 -6.752 4.878 1.00 76.62 90 CYS A O 1
ATOM 681 N N . ASP A 1 91 ? 14.084 -8.636 5.232 1.00 78.62 91 ASP A N 1
ATOM 682 C CA . ASP A 1 91 ? 14.937 -8.508 4.052 1.00 78.62 91 ASP A CA 1
ATOM 683 C C . ASP A 1 91 ? 14.129 -8.625 2.751 1.00 78.62 91 ASP A C 1
ATOM 685 O O . ASP A 1 91 ? 13.026 -9.184 2.710 1.00 78.62 91 ASP A O 1
ATOM 689 N N . ARG A 1 92 ? 14.692 -8.102 1.654 1.00 76.56 92 ARG A N 1
ATOM 690 C CA . ARG A 1 92 ? 14.060 -8.195 0.331 1.00 76.56 92 ARG A CA 1
ATOM 691 C C . ARG A 1 92 ? 13.808 -9.656 -0.049 1.00 76.56 92 ARG A C 1
ATOM 693 O O . ARG A 1 92 ? 14.710 -10.483 0.014 1.00 76.56 92 ARG A O 1
ATOM 700 N N . GLY A 1 93 ? 12.591 -9.938 -0.499 1.00 75.69 93 GLY A N 1
ATOM 701 C CA . GLY A 1 93 ? 12.094 -11.270 -0.843 1.00 75.69 93 GLY A CA 1
ATOM 702 C C . GLY A 1 93 ? 11.206 -11.897 0.232 1.00 75.69 93 GLY A C 1
ATOM 703 O O . GLY A 1 93 ? 10.565 -12.907 -0.046 1.00 75.69 93 GLY A O 1
ATOM 704 N N . PHE A 1 94 ? 11.109 -11.291 1.420 1.00 78.81 94 PHE A N 1
ATOM 705 C CA . PHE A 1 94 ? 10.364 -11.855 2.541 1.00 78.81 94 PHE A CA 1
ATOM 706 C C . PHE A 1 94 ? 9.241 -10.930 3.017 1.00 78.81 94 PHE A C 1
ATOM 708 O O . PHE A 1 94 ? 9.417 -9.722 3.184 1.00 78.81 94 PHE A O 1
ATOM 715 N N . ILE A 1 95 ? 8.073 -11.511 3.288 1.00 77.50 95 ILE A N 1
ATOM 716 C 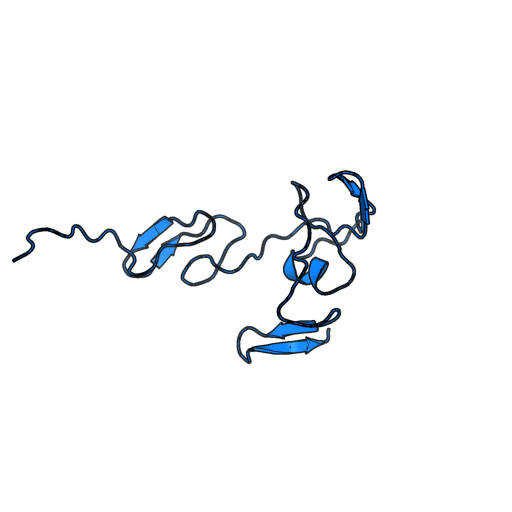CA . ILE A 1 95 ? 6.937 -10.822 3.902 1.00 77.50 95 ILE A CA 1
ATOM 717 C C . ILE A 1 95 ? 6.898 -11.199 5.381 1.00 77.50 95 ILE A C 1
ATOM 719 O O . ILE A 1 95 ? 7.007 -12.370 5.737 1.00 77.50 95 ILE A O 1
ATOM 723 N N . THR A 1 96 ? 6.718 -10.214 6.261 1.00 78.56 96 THR A N 1
ATOM 724 C CA . THR A 1 96 ? 6.517 -10.493 7.687 1.00 78.56 96 THR A CA 1
ATOM 725 C C . THR A 1 96 ? 5.185 -11.210 7.906 1.00 78.56 96 THR A C 1
ATOM 727 O O . THR A 1 96 ? 4.112 -10.717 7.542 1.00 78.56 96 THR A O 1
ATOM 730 N N . ASN A 1 97 ? 5.243 -12.400 8.494 1.00 77.56 97 ASN A N 1
ATOM 731 C CA . ASN A 1 97 ? 4.065 -13.104 8.955 1.00 77.56 97 ASN A CA 1
ATOM 732 C C . ASN A 1 97 ? 3.577 -12.433 10.241 1.00 77.56 97 ASN A C 1
ATOM 734 O O . ASN A 1 97 ? 4.249 -12.436 11.269 1.00 77.56 97 ASN A O 1
ATOM 738 N N . ILE A 1 98 ? 2.377 -11.867 10.194 1.00 71.25 98 ILE A N 1
ATOM 739 C CA . ILE A 1 98 ? 1.793 -11.124 11.315 1.00 71.25 98 ILE A CA 1
ATOM 740 C C . ILE A 1 98 ? 1.486 -11.987 12.551 1.00 71.25 98 ILE A C 1
ATOM 742 O O . ILE A 1 98 ? 1.341 -11.436 13.639 1.00 71.25 98 ILE A O 1
ATOM 746 N N . GLN A 1 99 ? 1.348 -13.310 12.400 1.00 76.12 99 GLN A N 1
ATOM 747 C CA . GLN A 1 99 ? 1.038 -14.225 13.503 1.00 76.12 99 GLN A CA 1
ATOM 748 C C . GLN A 1 99 ? 2.311 -14.683 14.214 1.00 76.12 99 GLN A C 1
ATOM 750 O O . GLN A 1 99 ? 2.370 -14.663 15.440 1.00 76.12 99 GLN A O 1
ATOM 755 N N . SER A 1 100 ? 3.341 -15.055 13.456 1.00 76.50 100 SER A N 1
ATOM 756 C CA . SER A 1 100 ? 4.605 -15.566 13.999 1.00 76.50 100 SER A CA 1
ATOM 757 C C . SER A 1 100 ? 5.703 -14.505 14.119 1.00 76.50 100 SER A C 1
ATOM 759 O O . SER A 1 100 ? 6.762 -14.795 14.668 1.00 76.50 100 SER A O 1
ATOM 761 N N . ARG A 1 101 ? 5.480 -13.288 13.598 1.00 74.38 101 ARG A N 1
ATOM 762 C CA . ARG A 1 101 ? 6.495 -12.227 13.421 1.00 74.38 101 ARG A CA 1
ATOM 763 C C . ARG A 1 101 ? 7.742 -12.705 12.667 1.00 74.38 101 ARG A C 1
ATOM 765 O O . ARG A 1 101 ? 8.813 -12.124 12.806 1.00 74.38 101 ARG A O 1
ATOM 772 N N . SER A 1 102 ? 7.607 -13.774 11.886 1.00 79.44 102 SER A N 1
ATOM 773 C CA . SER A 1 102 ? 8.701 -14.372 11.128 1.00 79.44 102 SER A CA 1
ATOM 774 C C . SER A 1 102 ? 8.661 -13.898 9.681 1.00 79.44 102 SER A C 1
ATOM 776 O O . SER A 1 102 ? 7.591 -13.786 9.089 1.00 79.44 102 SER A O 1
ATOM 778 N N . CYS A 1 103 ? 9.824 -13.666 9.085 1.00 79.62 103 CYS A N 1
ATOM 779 C CA . CYS A 1 103 ? 9.938 -13.344 7.670 1.00 79.62 103 CYS A CA 1
ATOM 780 C C . CYS A 1 103 ? 9.719 -14.615 6.843 1.00 79.62 103 CYS A C 1
ATOM 782 O O . CYS A 1 103 ? 10.511 -15.551 6.914 1.00 79.62 103 CYS A O 1
ATOM 784 N N . GLN A 1 104 ? 8.619 -14.672 6.099 1.00 76.44 104 GLN A N 1
ATOM 785 C CA . GLN A 1 104 ? 8.286 -15.793 5.230 1.00 76.44 104 GLN A CA 1
ATOM 786 C C . GLN A 1 104 ? 8.646 -15.419 3.794 1.00 76.44 104 GLN A C 1
ATOM 788 O O . GLN A 1 104 ? 8.222 -14.373 3.297 1.00 76.44 104 GLN A O 1
ATOM 793 N N . GLY A 1 105 ? 9.480 -16.243 3.161 1.00 64.06 105 GLY A N 1
ATOM 794 C CA . GLY A 1 105 ? 9.779 -16.101 1.740 1.00 64.06 105 GLY A CA 1
ATOM 795 C C . GLY A 1 105 ? 8.515 -16.373 0.938 1.00 64.06 105 GLY A C 1
ATOM 796 O O . GLY A 1 105 ? 7.674 -17.167 1.371 1.00 64.06 105 GLY A O 1
ATOM 797 N N . MET A 1 106 ? 8.368 -15.678 -0.186 1.00 54.94 106 MET A N 1
ATOM 798 C CA . MET A 1 106 ? 7.399 -16.086 -1.204 1.00 54.94 106 MET A CA 1
ATOM 799 C C . MET A 1 106 ? 7.879 -17.309 -1.969 1.00 54.94 106 MET A C 1
ATOM 801 O O . MET A 1 106 ? 9.106 -17.416 -2.186 1.00 54.94 106 MET A O 1
#

Secondary structure (DSSP, 8-state):
--------S-SSPPSTT-EEEETTEEEPPTTEESTTS-EE--EEEEEEEEETTEEEEEEEEEEEEHHHHHHTT-SEETTTTEEPPS--SS-TTEEEPTTT--EEE-

InterPro domains:
  IPR000742 EGF-like domain [PS00022] (26-37)
  IPR000742 EGF-like domain [PS01186] (26-37)
  IPR000742 EGF-like domain [PS50026] (6-38)
  IPR000742 EGF-like domain [SM00181] (9-38)
  IPR017878 TB domain [PF00683] (55-87)
  IPR017878 TB domain [PS51364] (44-85)
  IPR036773 TGF-beta binding (TB) domain superfamily [G3DSA:3.90.290.10] (43-104)
  IPR036773 TGF-beta binding (TB) domain superfamily [SSF57581] (39-89)
  IPR051145 Growth Arrest-Specific/Sex Hormone-Binding/Vitamin K-Dependent [PTHR24040] (9-104)

Radius of gyration: 17.55 Å; chains: 1; bounding box: 32×32×58 Å

Sequence (106 aa):
NQVGKIKGLCQEPCLNGGRCIGPDRCACVYGFTGRRCERDYRTGPCFRRVRNQFCAGQLTGVVCTRQLCCATVGVAWGHPCEQCPSKMDCDRGFITNIQSRSCQGM